Protein AF-A0A8J9S1D4-F1 (afdb_monomer)

Mean predicted aligned error: 6.88 Å

Structure (mmCIF, N/CA/C/O backbone):
data_AF-A0A8J9S1D4-F1
#
_entry.id   AF-A0A8J9S1D4-F1
#
loop_
_atom_site.group_PDB
_atom_site.id
_atom_site.type_symbol
_atom_site.label_atom_id
_atom_site.label_alt_id
_atom_site.label_comp_id
_atom_site.label_asym_id
_atom_site.label_entity_id
_atom_site.label_seq_id
_atom_site.pdbx_PDB_ins_code
_atom_site.Cartn_x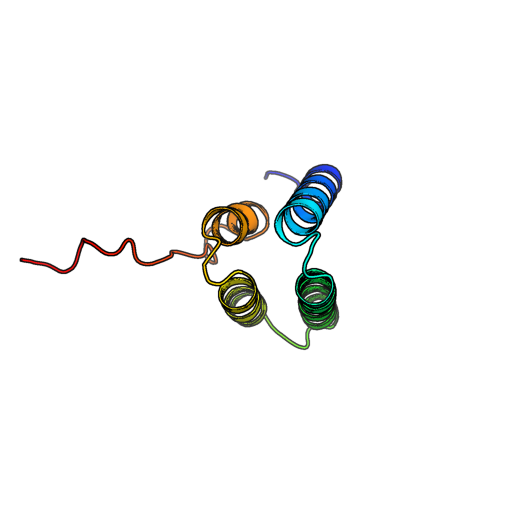
_atom_site.Cartn_y
_atom_site.Cartn_z
_atom_site.occupancy
_atom_site.B_iso_or_equiv
_atom_site.auth_seq_id
_atom_site.auth_comp_id
_atom_site.auth_asym_id
_atom_site.auth_atom_id
_atom_site.pdbx_PDB_model_num
ATOM 1 N N . MET A 1 1 ? 5.372 -3.347 18.862 1.00 45.84 1 MET A N 1
ATOM 2 C CA . MET A 1 1 ? 4.547 -2.959 17.700 1.00 45.84 1 MET A CA 1
ATOM 3 C C . MET A 1 1 ? 5.521 -2.568 16.605 1.00 45.84 1 MET A C 1
ATOM 5 O O . MET A 1 1 ? 6.338 -1.695 16.858 1.00 45.84 1 MET A O 1
ATOM 9 N N . ARG A 1 2 ? 5.566 -3.283 15.475 1.00 50.19 2 ARG A N 1
ATOM 10 C CA . ARG A 1 2 ? 6.424 -2.870 14.353 1.00 50.19 2 ARG A CA 1
ATOM 11 C C . ARG A 1 2 ? 5.825 -1.586 13.784 1.00 50.19 2 ARG A C 1
ATOM 13 O O . ARG A 1 2 ? 4.761 -1.639 13.181 1.00 50.19 2 ARG A O 1
ATOM 20 N N . GLU A 1 3 ? 6.467 -0.448 14.031 1.00 56.22 3 GLU A N 1
ATOM 21 C CA . GLU A 1 3 ? 6.209 0.762 13.254 1.00 56.22 3 GLU A CA 1
ATOM 22 C C . GLU A 1 3 ? 6.552 0.440 11.802 1.00 56.22 3 GLU A C 1
ATOM 24 O O . GLU A 1 3 ? 7.704 0.142 11.485 1.00 56.22 3 GLU A O 1
ATOM 29 N N . LEU A 1 4 ? 5.541 0.427 10.935 1.00 63.38 4 LEU A N 1
ATOM 30 C CA . LEU A 1 4 ? 5.754 0.354 9.497 1.00 63.38 4 LEU A CA 1
ATOM 31 C C . LEU A 1 4 ? 6.560 1.582 9.094 1.00 63.38 4 LEU A C 1
ATOM 33 O O . LEU A 1 4 ? 6.061 2.707 9.159 1.00 63.38 4 LEU A O 1
ATOM 37 N N . LYS A 1 5 ? 7.828 1.377 8.735 1.00 71.75 5 LYS A N 1
ATOM 38 C CA . LYS A 1 5 ? 8.692 2.478 8.334 1.00 71.75 5 LYS A CA 1
ATOM 39 C C . LYS A 1 5 ? 8.308 2.909 6.929 1.00 71.75 5 LYS A C 1
ATOM 41 O O . LYS A 1 5 ? 8.023 2.089 6.060 1.00 71.75 5 LYS A O 1
ATOM 46 N N . VAL A 1 6 ? 8.347 4.216 6.693 1.00 77.38 6 VAL A N 1
ATOM 47 C CA . VAL A 1 6 ? 8.149 4.794 5.355 1.00 77.38 6 VAL A CA 1
ATOM 48 C C . VAL A 1 6 ? 9.122 4.168 4.345 1.00 77.38 6 VAL A C 1
ATOM 50 O O . VAL A 1 6 ? 8.750 3.957 3.197 1.00 77.38 6 VAL A O 1
ATOM 53 N N . GLU A 1 7 ? 10.323 3.785 4.786 1.00 82.50 7 GLU A N 1
ATOM 54 C CA . GLU A 1 7 ? 11.289 3.012 3.996 1.00 82.50 7 GLU A CA 1
ATOM 55 C C . GLU A 1 7 ? 10.725 1.696 3.449 1.00 82.50 7 GLU A C 1
ATOM 57 O O . GLU A 1 7 ? 10.878 1.441 2.257 1.00 82.50 7 GLU A O 1
ATOM 62 N N . ASP A 1 8 ? 10.017 0.895 4.251 1.00 84.31 8 ASP A N 1
ATOM 63 C CA . ASP A 1 8 ? 9.403 -0.350 3.769 1.00 84.31 8 ASP A CA 1
ATOM 64 C C . ASP A 1 8 ? 8.344 -0.063 2.694 1.00 84.31 8 ASP A C 1
ATOM 66 O O . ASP A 1 8 ? 8.266 -0.765 1.685 1.00 84.31 8 ASP A O 1
ATOM 70 N N . ALA A 1 9 ? 7.561 1.008 2.865 1.00 84.38 9 ALA A N 1
ATOM 71 C CA . ALA A 1 9 ? 6.567 1.427 1.876 1.00 84.38 9 ALA A CA 1
ATOM 72 C C . ALA A 1 9 ? 7.215 1.871 0.556 1.00 84.38 9 ALA A C 1
ATOM 74 O O . ALA A 1 9 ? 6.727 1.520 -0.519 1.00 84.38 9 ALA A O 1
ATOM 75 N N . LEU A 1 10 ? 8.324 2.611 0.627 1.00 86.12 10 LEU A N 1
ATOM 76 C CA . LEU A 1 10 ? 9.085 3.035 -0.550 1.00 86.12 10 LEU A CA 1
ATOM 77 C C . LEU A 1 10 ? 9.701 1.837 -1.281 1.00 86.12 10 LEU A C 1
ATOM 79 O O . LEU A 1 10 ? 9.600 1.762 -2.503 1.00 86.12 10 LEU A O 1
ATOM 83 N N . LEU A 1 11 ? 10.270 0.878 -0.545 1.00 88.94 11 LEU A N 1
ATOM 84 C CA . LEU A 1 11 ? 10.810 -0.361 -1.114 1.00 88.94 11 LEU A CA 1
ATOM 85 C C . LEU A 1 11 ? 9.721 -1.192 -1.803 1.00 88.94 11 LEU A C 1
ATOM 87 O O . LEU A 1 11 ? 9.945 -1.735 -2.883 1.00 88.94 11 LEU A O 1
ATOM 91 N N . TYR A 1 12 ? 8.529 -1.272 -1.209 1.00 89.31 12 TYR A N 1
ATOM 92 C CA . TYR A 1 12 ? 7.402 -1.974 -1.820 1.00 89.31 12 TYR A CA 1
ATOM 93 C C . TYR A 1 12 ? 6.915 -1.275 -3.100 1.00 89.31 12 TYR A C 1
ATOM 95 O O . TYR A 1 12 ? 6.675 -1.935 -4.109 1.00 89.31 12 TYR A O 1
ATOM 103 N N . LEU A 1 13 ? 6.824 0.060 -3.096 1.00 89.38 13 LEU A N 1
ATOM 104 C CA . LEU A 1 13 ? 6.495 0.842 -4.295 1.00 89.38 13 LEU A CA 1
ATOM 105 C C . LEU A 1 13 ? 7.521 0.636 -5.415 1.00 89.38 13 LEU A C 1
ATOM 107 O O . LEU A 1 13 ? 7.127 0.507 -6.575 1.00 89.38 13 LEU A O 1
ATOM 111 N N . ASP A 1 14 ? 8.810 0.578 -5.076 1.00 90.56 14 ASP A N 1
ATOM 112 C CA . ASP A 1 14 ? 9.875 0.296 -6.038 1.00 90.56 14 ASP A CA 1
ATOM 113 C C . ASP A 1 14 ? 9.723 -1.103 -6.650 1.00 90.56 14 ASP A C 1
ATOM 115 O O . ASP A 1 14 ? 9.727 -1.236 -7.871 1.00 90.56 14 ASP A O 1
ATOM 119 N N . GLN A 1 15 ? 9.444 -2.131 -5.838 1.00 90.19 15 GLN A N 1
ATOM 120 C CA . GLN A 1 15 ? 9.174 -3.482 -6.348 1.00 90.19 15 GLN A CA 1
ATOM 121 C C . GLN A 1 15 ? 7.983 -3.527 -7.308 1.00 90.19 15 GLN A C 1
ATOM 123 O O . GLN A 1 15 ? 8.088 -4.130 -8.375 1.00 90.19 15 GLN A O 1
ATOM 128 N N . VAL A 1 16 ? 6.865 -2.875 -6.965 1.00 89.88 16 VAL A N 1
ATOM 129 C CA . VAL A 1 16 ? 5.694 -2.780 -7.854 1.00 89.88 16 VAL A CA 1
ATOM 130 C C . VAL A 1 16 ? 6.084 -2.081 -9.158 1.00 89.88 16 VAL A C 1
ATOM 132 O O . VAL A 1 16 ? 5.692 -2.524 -10.235 1.00 89.88 16 VAL A O 1
ATOM 135 N N . LYS A 1 17 ? 6.877 -1.010 -9.085 1.00 88.75 17 LYS A N 1
ATOM 136 C CA . LYS A 1 17 ? 7.335 -0.269 -10.263 1.00 88.75 17 LYS A CA 1
ATOM 137 C C . LYS A 1 17 ? 8.280 -1.089 -11.144 1.00 88.75 17 LYS A C 1
ATOM 139 O O . LYS A 1 17 ? 8.202 -0.954 -12.359 1.00 88.75 17 LYS A O 1
ATOM 144 N N . VAL A 1 18 ? 9.154 -1.911 -10.567 1.00 91.19 18 VAL A N 1
ATOM 145 C CA . VAL A 1 18 ? 10.060 -2.794 -11.317 1.00 91.19 18 VAL A CA 1
ATOM 146 C C . VAL A 1 18 ? 9.280 -3.936 -11.973 1.00 91.19 18 VAL A C 1
ATOM 148 O O . VAL A 1 18 ? 9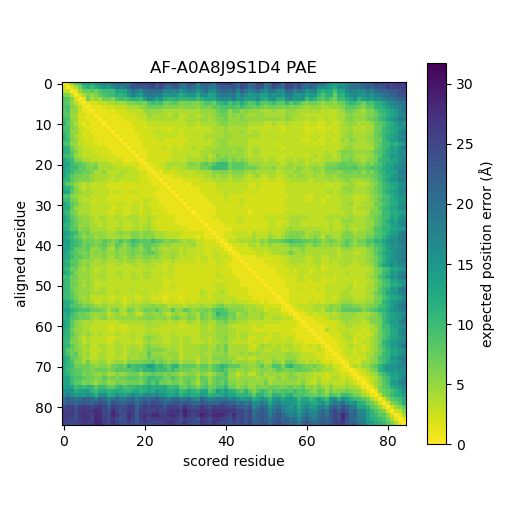.411 -4.135 -13.178 1.00 91.19 18 VAL A O 1
ATOM 151 N N . GLU A 1 19 ? 8.416 -4.629 -11.223 1.00 89.56 19 GLU A N 1
ATOM 152 C CA . GLU A 1 19 ? 7.587 -5.735 -11.741 1.00 89.56 19 GLU A CA 1
ATOM 153 C C . GLU A 1 19 ? 6.605 -5.278 -12.823 1.00 89.56 19 GLU A C 1
ATOM 155 O O . GLU A 1 19 ? 6.412 -5.949 -13.835 1.00 89.56 19 GLU A O 1
ATOM 160 N N . PHE A 1 20 ? 5.990 -4.111 -12.632 1.00 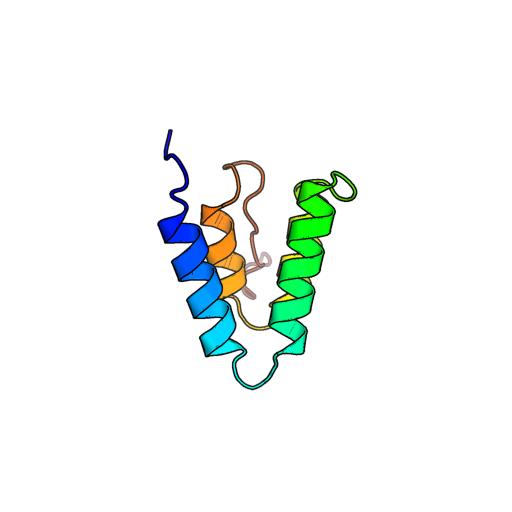88.56 20 PHE A N 1
ATOM 161 C CA . PHE A 1 20 ? 5.049 -3.523 -13.580 1.00 88.56 20 PHE A CA 1
ATOM 162 C C . PHE A 1 20 ? 5.666 -2.361 -14.365 1.00 88.56 20 PHE A C 1
ATOM 164 O O . PHE A 1 20 ? 4.943 -1.461 -14.790 1.00 88.56 20 PHE A O 1
ATOM 171 N N . GLY A 1 21 ? 6.983 -2.375 -14.597 1.00 87.00 21 GLY A N 1
ATOM 172 C CA . GLY A 1 21 ? 7.675 -1.307 -15.334 1.00 87.00 21 GLY A CA 1
ATOM 173 C C . GLY A 1 21 ? 7.147 -1.119 -16.758 1.00 87.00 21 GLY A C 1
ATOM 174 O O . GLY A 1 21 ? 7.069 0.001 -17.255 1.00 87.00 21 GLY A O 1
ATOM 175 N N . ASP A 1 22 ? 6.690 -2.210 -17.371 1.00 91.31 22 ASP A N 1
ATOM 176 C CA . ASP A 1 22 ? 6.032 -2.232 -18.682 1.00 91.31 22 ASP A CA 1
ATOM 177 C C . ASP A 1 22 ? 4.555 -1.776 -18.622 1.00 91.31 22 ASP A C 1
ATOM 179 O O . ASP A 1 22 ? 3.928 -1.448 -19.627 1.00 91.31 22 ASP A O 1
ATOM 183 N N . ARG A 1 23 ? 3.972 -1.724 -17.416 1.00 88.88 23 ARG A N 1
ATOM 184 C CA . ARG A 1 23 ? 2.544 -1.488 -17.163 1.00 88.88 23 ARG A CA 1
ATOM 185 C C . ARG A 1 23 ? 2.322 -0.335 -16.175 1.00 88.88 23 ARG A C 1
ATOM 187 O O . ARG A 1 23 ? 1.844 -0.551 -15.058 1.00 88.88 23 ARG A O 1
ATOM 194 N N . PRO A 1 24 ? 2.555 0.922 -16.595 1.00 88.38 24 PRO A N 1
ATOM 195 C CA . PRO A 1 24 ? 2.400 2.095 -15.727 1.00 88.38 24 PRO A CA 1
ATOM 196 C C . PRO A 1 24 ? 0.961 2.318 -15.227 1.00 88.38 24 PRO A C 1
ATOM 198 O O . PRO A 1 24 ? 0.755 3.016 -14.231 1.00 88.38 24 PRO A O 1
ATOM 201 N N . HIS A 1 25 ? -0.035 1.721 -15.891 1.00 91.31 25 HIS A N 1
ATOM 202 C CA . HIS A 1 25 ? -1.433 1.741 -15.457 1.00 91.31 25 HIS A CA 1
ATOM 203 C C . HIS A 1 25 ? -1.637 0.994 -14.132 1.00 91.31 25 HIS A C 1
ATOM 205 O O . HIS A 1 25 ? -2.369 1.487 -13.282 1.00 91.31 25 HIS A O 1
ATOM 211 N N . ILE A 1 26 ? -0.934 -0.125 -13.908 1.00 90.75 26 ILE A N 1
ATOM 212 C CA . ILE A 1 26 ? -1.023 -0.890 -12.656 1.00 90.75 26 ILE A CA 1
ATOM 213 C C . ILE A 1 26 ? -0.515 -0.050 -11.485 1.00 90.75 26 ILE A C 1
ATOM 215 O O . ILE A 1 26 ? -1.165 0.045 -10.448 1.00 90.75 26 ILE A O 1
ATOM 219 N N . TYR A 1 27 ? 0.627 0.616 -11.665 1.00 90.81 27 TYR A N 1
ATOM 220 C CA . TYR A 1 27 ? 1.182 1.499 -10.641 1.00 90.81 27 TYR A CA 1
ATOM 221 C C . TYR A 1 27 ? 0.249 2.682 -10.329 1.00 90.81 27 TYR A C 1
ATOM 223 O O . TYR A 1 27 ? 0.033 3.005 -9.161 1.00 90.81 27 TYR A O 1
ATOM 231 N N . ASN A 1 28 ? -0.346 3.307 -11.353 1.00 92.19 28 ASN A N 1
ATOM 232 C CA . ASN A 1 28 ? -1.326 4.382 -11.152 1.00 92.19 28 ASN A CA 1
ATOM 233 C C . ASN A 1 28 ? -2.568 3.896 -10.399 1.00 92.19 28 ASN A C 1
ATOM 235 O O . ASN A 1 28 ? -3.008 4.564 -9.467 1.00 92.19 28 ASN A O 1
ATOM 239 N N . GLU A 1 29 ? -3.102 2.731 -10.756 1.00 92.94 29 GLU A N 1
ATOM 240 C CA . GLU A 1 29 ? -4.276 2.175 -10.086 1.00 92.94 29 GLU A CA 1
ATOM 241 C C . GLU A 1 29 ? -3.975 1.801 -8.628 1.00 92.94 29 GLU A C 1
ATOM 243 O O . GLU A 1 29 ? -4.792 2.052 -7.744 1.00 92.94 29 GLU A O 1
ATOM 248 N N . PHE A 1 30 ? -2.767 1.308 -8.328 1.00 92.06 30 PHE A N 1
ATOM 249 C CA . PHE A 1 30 ? -2.338 1.080 -6.945 1.00 92.06 30 PHE A CA 1
ATOM 250 C C . PHE A 1 30 ? -2.345 2.377 -6.121 1.00 92.06 30 PHE A C 1
ATOM 252 O O . PHE A 1 30 ? -2.833 2.397 -4.987 1.00 92.06 30 PHE A O 1
ATOM 259 N N . LEU A 1 31 ? -1.838 3.475 -6.694 1.00 91.81 31 LEU A N 1
ATOM 260 C CA . LEU A 1 31 ? -1.866 4.788 -6.047 1.00 91.81 31 LEU A CA 1
ATOM 261 C C . LEU A 1 31 ? -3.296 5.304 -5.848 1.00 91.81 31 LEU A C 1
ATOM 263 O O . LEU A 1 31 ? -3.588 5.874 -4.794 1.00 91.81 31 LEU A O 1
ATOM 267 N N . ASP A 1 32 ? -4.182 5.092 -6.821 1.00 93.56 32 ASP A N 1
ATOM 268 C CA . ASP A 1 32 ? -5.591 5.470 -6.710 1.00 93.56 32 ASP A CA 1
ATOM 269 C C . ASP A 1 32 ? -6.295 4.707 -5.579 1.00 93.56 32 ASP A C 1
ATOM 271 O O . ASP A 1 32 ? -6.945 5.311 -4.722 1.00 93.56 32 ASP A O 1
ATOM 275 N N . ILE A 1 33 ? -6.064 3.396 -5.484 1.00 92.56 33 ILE A N 1
ATOM 276 C CA . ILE A 1 33 ? -6.577 2.550 -4.400 1.00 92.56 33 ILE A CA 1
ATOM 277 C C . ILE A 1 33 ? -6.083 3.054 -3.035 1.00 92.56 33 ILE A C 1
ATOM 279 O O . ILE A 1 33 ? -6.882 3.224 -2.110 1.00 92.56 33 ILE A O 1
ATOM 283 N N . MET A 1 34 ? -4.786 3.360 -2.907 1.00 89.06 34 MET A N 1
ATOM 284 C CA . MET A 1 34 ? -4.207 3.921 -1.678 1.00 89.06 34 MET A CA 1
ATOM 285 C C . MET A 1 34 ? -4.812 5.285 -1.320 1.00 89.06 34 MET A C 1
ATOM 287 O O . MET A 1 34 ? -5.049 5.575 -0.145 1.00 89.06 34 MET A O 1
ATOM 291 N N . LYS A 1 35 ? -5.096 6.129 -2.315 1.00 91.19 35 LYS A N 1
ATOM 292 C CA . LYS A 1 35 ? -5.732 7.438 -2.115 1.00 91.19 35 LYS A CA 1
ATOM 293 C C . LYS A 1 35 ? -7.188 7.292 -1.676 1.00 91.19 35 LYS A C 1
ATOM 295 O O . LYS A 1 35 ? -7.630 7.987 -0.760 1.00 91.19 35 LYS A O 1
ATOM 300 N N . THR A 1 36 ? -7.915 6.363 -2.281 1.00 92.94 36 THR A N 1
ATOM 301 C CA . THR A 1 36 ? -9.298 6.021 -1.932 1.00 92.94 36 THR A CA 1
ATOM 302 C C . THR A 1 36 ? -9.378 5.484 -0.497 1.00 92.94 36 THR A C 1
ATOM 304 O O . THR A 1 36 ? -10.234 5.908 0.277 1.00 92.94 36 THR A O 1
ATOM 307 N N . PHE A 1 37 ? -8.411 4.662 -0.076 1.00 89.38 37 PHE A N 1
ATOM 308 C CA . PHE A 1 37 ? -8.280 4.229 1.321 1.00 89.38 37 PHE A CA 1
ATOM 309 C C . PHE A 1 37 ? -7.952 5.398 2.266 1.00 89.38 37 PHE A C 1
ATOM 311 O O . PHE A 1 37 ? -8.592 5.573 3.301 1.00 89.38 37 PHE A O 1
ATOM 318 N N . LYS A 1 38 ? -7.010 6.271 1.887 1.00 84.94 38 LYS A N 1
ATOM 319 C CA . LYS A 1 38 ? -6.608 7.440 2.692 1.00 84.94 38 LYS A CA 1
ATOM 320 C C . LYS A 1 38 ? -7.721 8.481 2.851 1.00 84.94 38 LYS A C 1
ATOM 322 O O . LYS A 1 38 ? -7.763 9.183 3.857 1.00 84.94 38 LYS A O 1
ATOM 327 N N . THR A 1 39 ? -8.621 8.568 1.875 1.00 93.31 39 THR A N 1
ATOM 328 C CA . THR A 1 39 ? -9.834 9.401 1.928 1.00 93.31 39 THR A CA 1
ATOM 329 C C . THR A 1 39 ? -11.000 8.723 2.655 1.00 93.31 39 THR A C 1
ATOM 331 O O . THR A 1 39 ? -12.077 9.306 2.706 1.00 93.31 39 THR A O 1
ATOM 334 N N . GLN A 1 40 ? -10.793 7.530 3.232 1.00 88.19 40 GLN A N 1
ATOM 335 C CA . GLN A 1 40 ? -11.823 6.716 3.897 1.00 88.19 40 GLN A CA 1
ATOM 336 C C . GLN A 1 40 ? -13.018 6.375 2.989 1.00 88.19 40 GLN A C 1
ATOM 338 O O . GLN A 1 40 ? -14.113 6.104 3.466 1.00 88.19 40 GLN A O 1
ATOM 343 N N . GLN A 1 41 ? -12.819 6.369 1.667 1.00 92.19 41 GLN A N 1
ATOM 344 C CA . GLN A 1 41 ? -13.844 5.927 0.717 1.00 92.19 41 GLN A CA 1
ATOM 345 C C . GLN A 1 41 ? -13.949 4.398 0.646 1.00 92.19 41 GLN A C 1
ATOM 347 O O . GLN A 1 41 ? -14.993 3.868 0.272 1.00 92.19 41 GLN A O 1
ATOM 352 N N . ILE A 1 42 ? -12.866 3.691 0.980 1.00 90.81 42 ILE A N 1
ATOM 353 C CA . ILE A 1 42 ? -12.845 2.235 1.145 1.00 90.81 42 ILE A CA 1
ATOM 354 C C . ILE A 1 42 ? -12.183 1.876 2.473 1.00 90.81 42 ILE A C 1
ATOM 356 O O . ILE A 1 42 ? -11.183 2.482 2.854 1.00 90.81 42 ILE A O 1
ATOM 360 N N . ASP A 1 43 ? -12.711 0.854 3.139 1.00 90.94 43 ASP A N 1
ATOM 361 C CA . ASP A 1 43 ? -12.121 0.280 4.347 1.00 90.94 43 ASP A CA 1
ATOM 362 C C . ASP A 1 43 ? -10.968 -0.688 4.034 1.00 90.94 43 ASP A C 1
ATOM 364 O O . ASP A 1 43 ? -10.723 -1.064 2.882 1.00 90.94 43 ASP A O 1
ATOM 368 N N . THR A 1 44 ? -10.303 -1.170 5.086 1.00 87.50 44 THR A N 1
ATOM 369 C CA . THR A 1 44 ? -9.263 -2.211 5.037 1.00 87.50 44 THR A CA 1
ATOM 370 C C . THR A 1 44 ? -9.639 -3.425 4.160 1.00 87.50 44 THR A C 1
ATOM 372 O O . THR A 1 44 ? -8.860 -3.780 3.275 1.00 87.50 44 THR A O 1
ATOM 375 N N . PRO A 1 45 ? -10.826 -4.056 4.287 1.00 88.81 45 PRO A N 1
ATOM 376 C CA . PRO A 1 45 ? -11.221 -5.143 3.382 1.00 88.81 45 PRO A CA 1
ATOM 377 C C . PRO A 1 45 ? -11.409 -4.689 1.923 1.00 88.81 45 PRO A C 1
ATOM 379 O O . PRO A 1 45 ? -11.172 -5.465 0.995 1.00 88.81 45 PRO A O 1
ATOM 382 N N . GLY A 1 46 ? -11.807 -3.434 1.695 1.00 91.06 46 GLY A N 1
ATOM 383 C CA . GLY A 1 46 ? -11.981 -2.866 0.359 1.00 91.06 46 GLY A CA 1
ATOM 384 C C . GLY A 1 46 ? -10.651 -2.658 -0.363 1.00 91.06 46 GLY A C 1
ATOM 385 O O . GLY A 1 46 ? -10.510 -3.070 -1.519 1.00 91.06 46 GLY A O 1
ATOM 386 N N . VAL A 1 47 ? -9.658 -2.086 0.329 1.00 91.62 47 VAL A N 1
ATOM 387 C CA . VAL A 1 47 ? -8.300 -1.910 -0.216 1.00 91.62 47 VAL A CA 1
ATOM 388 C C . VAL A 1 47 ? -7.656 -3.267 -0.513 1.00 91.62 47 VAL A C 1
ATOM 390 O O . VAL A 1 47 ? -7.093 -3.444 -1.590 1.00 91.62 47 VAL A O 1
ATOM 393 N N . ILE A 1 48 ? -7.844 -4.262 0.360 1.00 89.12 48 ILE A N 1
ATOM 394 C CA . ILE A 1 48 ? -7.354 -5.635 0.163 1.00 89.12 48 ILE A CA 1
ATOM 395 C C . ILE A 1 48 ? -7.897 -6.252 -1.122 1.00 89.12 48 ILE A C 1
ATOM 397 O O . ILE A 1 48 ? -7.117 -6.734 -1.944 1.00 89.12 48 ILE A O 1
ATOM 401 N N . ARG A 1 49 ? -9.221 -6.222 -1.323 1.00 89.56 49 ARG A N 1
ATOM 402 C CA . ARG A 1 49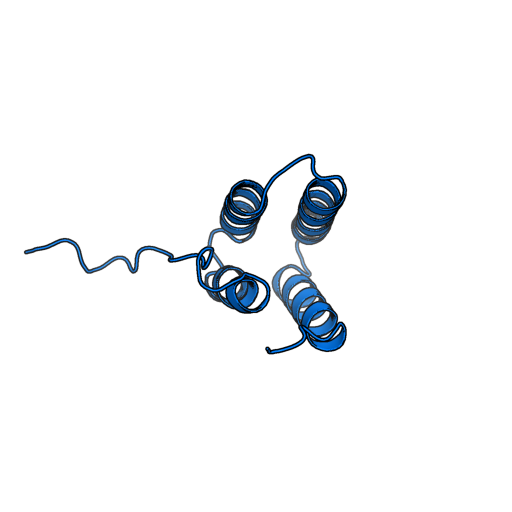 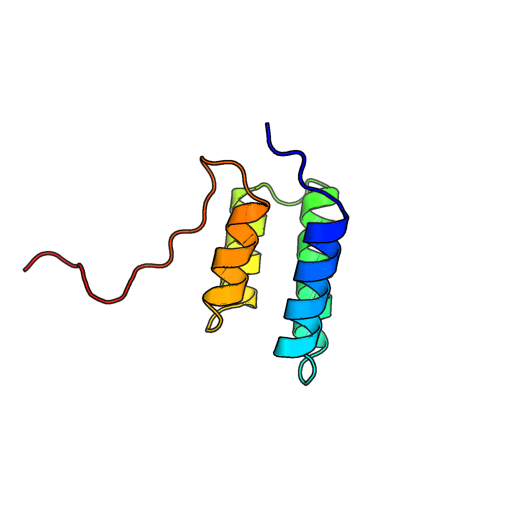? -9.843 -6.794 -2.528 1.00 89.56 49 ARG A CA 1
ATOM 403 C C . ARG A 1 49 ? -9.294 -6.145 -3.792 1.00 89.56 49 ARG A C 1
ATOM 405 O O . ARG A 1 49 ? -8.959 -6.844 -4.741 1.00 89.56 49 ARG A O 1
ATOM 412 N N . ARG A 1 50 ? -9.177 -4.816 -3.791 1.00 92.44 50 ARG A N 1
ATOM 413 C CA . ARG A 1 50 ? -8.679 -4.049 -4.938 1.00 92.44 50 ARG A CA 1
ATOM 414 C C . ARG A 1 50 ? -7.214 -4.357 -5.240 1.00 92.44 50 ARG A C 1
ATOM 416 O O . ARG A 1 50 ? -6.897 -4.632 -6.390 1.00 92.44 50 ARG A O 1
ATOM 423 N N . VAL A 1 51 ? -6.352 -4.378 -4.224 1.00 90.56 51 VAL A N 1
ATOM 424 C CA . VAL A 1 51 ? -4.927 -4.724 -4.360 1.00 90.56 51 VAL A CA 1
ATOM 425 C C . VAL A 1 51 ? -4.747 -6.173 -4.822 1.00 90.56 51 VAL A C 1
ATOM 427 O O . VAL A 1 51 ? -3.927 -6.442 -5.696 1.00 90.56 51 VAL A O 1
ATOM 430 N N . SER A 1 52 ? -5.543 -7.100 -4.284 1.00 88.19 52 SER A N 1
ATOM 431 C CA . SER A 1 52 ? -5.527 -8.512 -4.678 1.00 88.19 52 SER A CA 1
ATOM 432 C C . SER A 1 52 ? -5.899 -8.703 -6.152 1.00 88.19 52 SER A C 1
ATOM 434 O O . SER A 1 52 ? -5.210 -9.435 -6.858 1.00 88.19 52 SER A O 1
ATOM 436 N N . THR A 1 53 ? -6.932 -8.005 -6.637 1.00 90.19 53 THR A N 1
ATOM 437 C CA . THR A 1 53 ? -7.313 -8.021 -8.059 1.00 90.19 53 THR A CA 1
ATOM 438 C C . THR A 1 53 ? -6.285 -7.309 -8.9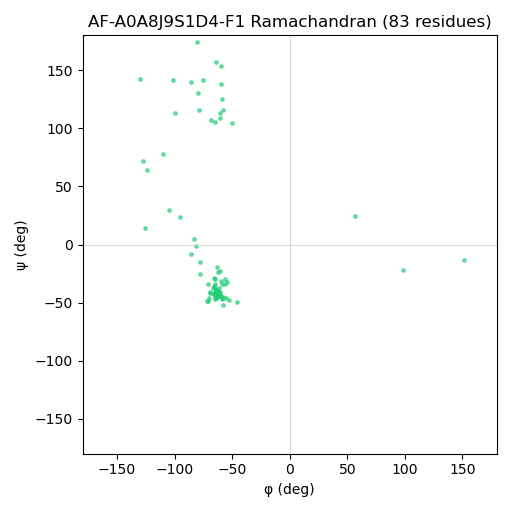37 1.00 90.19 53 THR A C 1
ATOM 440 O O . THR A 1 53 ? -5.956 -7.798 -10.013 1.00 90.19 53 THR A O 1
ATOM 443 N N . LEU A 1 54 ? -5.744 -6.177 -8.487 1.00 91.06 54 LEU A N 1
ATOM 444 C CA . LEU A 1 54 ? -4.769 -5.407 -9.256 1.00 91.06 54 LEU A CA 1
ATOM 445 C C . LEU A 1 54 ? -3.472 -6.193 -9.489 1.00 91.06 54 LEU A C 1
ATOM 447 O O . LEU A 1 54 ? -2.920 -6.196 -10.587 1.00 91.06 54 LEU A O 1
ATOM 451 N N . PHE A 1 55 ? -3.004 -6.887 -8.455 1.00 89.62 55 PHE A N 1
ATOM 452 C CA . PHE A 1 55 ? -1.833 -7.756 -8.514 1.00 89.62 55 PHE A CA 1
ATOM 453 C C . PHE A 1 55 ? -2.214 -9.220 -8.757 1.00 89.62 55 PHE A C 1
ATOM 455 O O . PHE A 1 55 ? -1.447 -10.128 -8.420 1.00 89.62 55 PHE A O 1
ATOM 462 N N . GLN A 1 56 ? -3.384 -9.474 -9.349 1.00 83.62 56 GLN A N 1
ATOM 463 C CA . GLN A 1 56 ? -3.810 -10.821 -9.703 1.00 83.62 56 GLN A CA 1
ATOM 464 C C . GLN A 1 56 ? -2.779 -11.451 -10.653 1.00 83.62 56 GLN A C 1
ATOM 466 O O . GLN A 1 56 ? -2.419 -10.882 -11.680 1.00 83.62 56 GLN A O 1
ATOM 471 N N . GLY A 1 57 ? -2.275 -12.629 -10.279 1.00 80.69 57 GLY A N 1
ATOM 472 C CA . GLY A 1 57 ? -1.161 -13.302 -10.958 1.00 80.69 57 GLY A CA 1
ATOM 473 C C . GLY A 1 57 ? 0.203 -13.092 -10.288 1.00 80.69 57 GLY A C 1
ATOM 474 O O . GLY A 1 57 ? 1.059 -13.963 -10.400 1.00 80.69 57 GLY A O 1
ATOM 475 N N . ASN A 1 58 ? 0.377 -12.032 -9.491 1.00 84.44 58 ASN A N 1
ATOM 476 C CA . ASN A 1 58 ? 1.612 -11.729 -8.762 1.00 84.44 58 ASN A CA 1
ATOM 477 C C . ASN A 1 58 ? 1.445 -11.911 -7.250 1.00 84.44 58 ASN A C 1
ATOM 479 O O . ASN A 1 58 ? 1.363 -10.961 -6.467 1.00 84.44 58 ASN A O 1
ATOM 483 N N . ARG A 1 59 ? 1.472 -13.181 -6.824 1.00 84.50 59 ARG A N 1
ATOM 484 C CA . ARG A 1 59 ? 1.3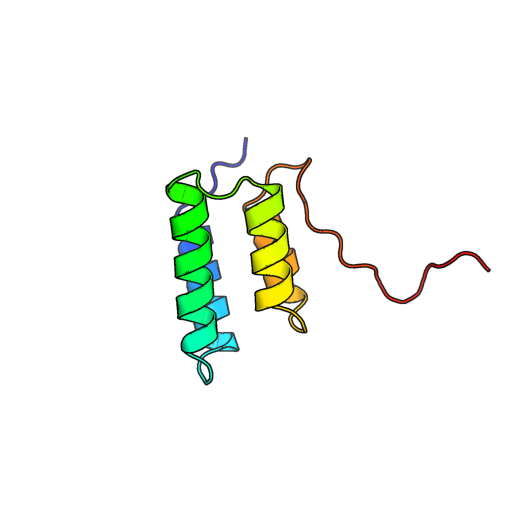23 -13.579 -5.412 1.00 84.50 59 ARG A CA 1
ATOM 485 C C . ARG A 1 59 ? 2.347 -12.915 -4.491 1.00 84.50 59 ARG A C 1
ATOM 487 O O . ARG A 1 59 ? 2.013 -12.598 -3.358 1.00 84.50 59 ARG A O 1
ATOM 494 N N . ARG A 1 60 ? 3.576 -12.674 -4.968 1.00 87.00 60 ARG A N 1
ATOM 495 C CA . ARG A 1 60 ? 4.637 -12.041 -4.16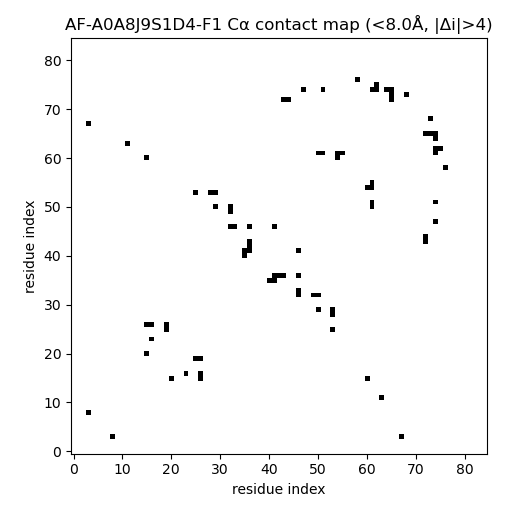3 1.00 87.00 60 ARG A CA 1
ATOM 496 C C . ARG A 1 60 ? 4.259 -10.633 -3.714 1.00 87.00 60 ARG A C 1
ATOM 498 O O . ARG A 1 60 ? 4.474 -10.308 -2.553 1.00 87.00 60 ARG A O 1
ATOM 505 N N . LEU A 1 61 ? 3.672 -9.833 -4.603 1.00 88.69 61 LEU A N 1
ATOM 506 C CA . LEU A 1 61 ? 3.254 -8.470 -4.277 1.00 88.69 61 LEU A CA 1
ATOM 507 C C . LEU A 1 61 ? 2.027 -8.496 -3.364 1.00 88.69 61 LEU A C 1
ATOM 509 O O . LEU A 1 61 ? 2.067 -7.919 -2.283 1.00 88.69 61 LEU A O 1
ATOM 513 N N . VAL A 1 62 ? 0.998 -9.282 -3.704 1.00 88.88 62 VAL A N 1
ATOM 514 C CA . VAL A 1 62 ? -0.193 -9.450 -2.845 1.00 88.88 62 VAL A CA 1
ATOM 515 C C . VAL A 1 62 ? 0.186 -9.857 -1.415 1.00 88.88 62 VAL A C 1
ATOM 517 O O . VAL A 1 62 ? -0.274 -9.241 -0.459 1.00 88.88 62 VAL A O 1
ATOM 520 N N . LEU A 1 63 ? 1.060 -10.856 -1.256 1.00 86.75 63 LEU A N 1
ATOM 521 C CA . LEU A 1 63 ? 1.526 -11.306 0.058 1.00 86.75 63 LEU A CA 1
ATOM 522 C C . LEU A 1 63 ? 2.462 -10.292 0.723 1.00 86.75 63 LEU A C 1
ATOM 524 O O . LEU A 1 63 ? 2.423 -10.144 1.940 1.00 86.75 63 LEU A O 1
ATOM 528 N N . GLY A 1 64 ? 3.280 -9.570 -0.046 1.00 86.00 64 GLY A N 1
ATOM 529 C CA . GLY A 1 64 ? 4.107 -8.477 0.469 1.00 86.00 64 GLY A CA 1
ATOM 530 C C . GLY A 1 64 ? 3.262 -7.379 1.118 1.00 86.00 64 GLY A C 1
ATOM 531 O O . GLY A 1 64 ? 3.651 -6.839 2.158 1.00 86.00 64 GLY A O 1
ATOM 532 N N . PHE A 1 65 ? 2.058 -7.143 0.586 1.00 88.06 65 PHE A N 1
ATOM 533 C CA . PHE A 1 65 ? 1.095 -6.203 1.152 1.00 88.06 65 PHE A CA 1
ATOM 534 C C . PHE A 1 65 ? 0.621 -6.591 2.567 1.00 88.06 65 PHE A C 1
ATOM 536 O O . PHE A 1 65 ? 0.293 -5.708 3.356 1.00 88.06 65 PHE A O 1
ATOM 543 N N . ASN A 1 66 ? 0.694 -7.874 2.957 1.00 85.81 66 ASN A N 1
ATOM 544 C CA . ASN A 1 66 ? 0.382 -8.328 4.324 1.00 85.81 66 ASN A CA 1
ATOM 545 C C . ASN A 1 66 ? 1.279 -7.707 5.392 1.00 85.81 66 ASN A C 1
ATOM 547 O O . ASN A 1 66 ? 0.883 -7.646 6.552 1.00 85.81 66 ASN A O 1
ATOM 551 N N . THR A 1 67 ? 2.471 -7.241 5.017 1.00 83.31 67 THR A N 1
ATOM 552 C CA . THR A 1 67 ? 3.361 -6.522 5.936 1.00 83.31 67 THR A CA 1
ATOM 553 C C . THR A 1 67 ? 2.736 -5.201 6.375 1.00 83.31 67 THR A C 1
ATOM 555 O O . THR A 1 67 ? 2.898 -4.808 7.525 1.00 83.31 67 THR A O 1
ATOM 558 N N . PHE A 1 68 ? 1.976 -4.550 5.489 1.00 81.88 68 PHE A N 1
ATOM 559 C CA . PHE A 1 68 ? 1.306 -3.273 5.744 1.00 81.88 68 PHE A CA 1
ATOM 560 C C . PHE A 1 68 ? -0.062 -3.427 6.412 1.00 81.88 68 PHE A C 1
ATOM 562 O O . PHE A 1 68 ? -0.664 -2.431 6.812 1.00 81.88 68 PHE A O 1
ATOM 569 N N . LEU A 1 69 ? -0.560 -4.659 6.531 1.00 83.56 69 LEU A N 1
ATOM 570 C CA . LEU A 1 69 ? -1.869 -4.954 7.092 1.00 83.56 69 LEU A CA 1
ATOM 571 C C . LEU A 1 69 ? -1.745 -5.455 8.538 1.00 83.56 69 LEU A C 1
ATOM 573 O O . LEU A 1 69 ? -0.838 -6.225 8.861 1.00 83.56 69 LEU A O 1
ATOM 577 N N . PRO A 1 70 ? -2.670 -5.058 9.428 1.00 80.62 70 PRO A N 1
ATOM 578 C CA . PRO A 1 70 ? -2.751 -5.638 10.761 1.00 80.62 70 PRO A CA 1
ATOM 579 C C . PRO A 1 70 ? -3.101 -7.131 10.697 1.00 80.62 70 PRO A C 1
ATOM 581 O O . PRO A 1 70 ? -3.705 -7.611 9.739 1.00 80.62 70 PRO A O 1
ATOM 584 N N . GLU A 1 71 ? -2.747 -7.870 11.750 1.00 75.38 71 GLU A N 1
ATOM 585 C CA . GLU A 1 71 ? -2.786 -9.338 11.768 1.00 75.38 71 GLU A CA 1
ATOM 586 C C . GLU A 1 71 ? -4.152 -9.960 11.434 1.00 75.38 71 GLU A C 1
ATOM 588 O O . GLU A 1 71 ? -4.188 -11.030 10.838 1.00 75.38 71 GLU A O 1
ATOM 593 N N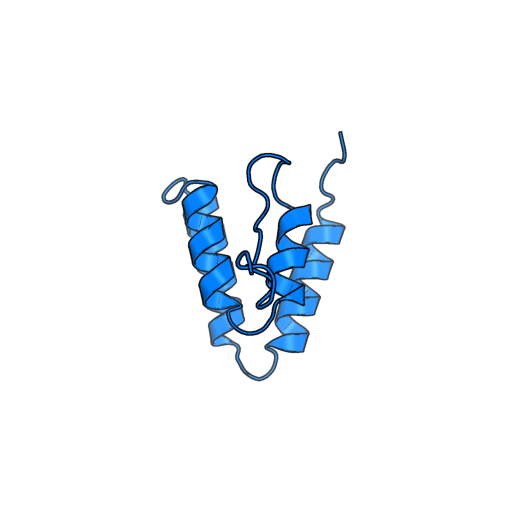 . GLY A 1 72 ? -5.256 -9.270 11.735 1.00 81.25 72 GLY A N 1
ATOM 594 C CA . GLY A 1 72 ? -6.619 -9.726 11.428 1.00 81.25 72 GLY A CA 1
ATOM 595 C C . GLY A 1 72 ? -7.101 -9.469 9.995 1.00 81.25 72 GLY A C 1
ATOM 596 O O . GLY A 1 72 ? -8.230 -9.818 9.675 1.00 81.25 72 GLY A O 1
ATOM 597 N N . TYR A 1 73 ? -6.285 -8.838 9.148 1.00 84.56 73 TYR A N 1
ATOM 598 C CA . TYR A 1 73 ? -6.657 -8.446 7.784 1.00 84.56 73 TYR A CA 1
ATOM 599 C C . TYR A 1 73 ? -5.687 -8.982 6.729 1.00 84.56 73 TYR A C 1
ATOM 601 O O . TYR A 1 73 ? -5.686 -8.518 5.594 1.00 84.56 73 TYR A O 1
ATOM 609 N N . LYS A 1 74 ? -4.832 -9.940 7.090 1.00 84.12 74 LYS A N 1
ATOM 610 C CA . LYS A 1 74 ? -3.894 -10.546 6.145 1.00 84.12 74 LYS A CA 1
ATOM 611 C C . LYS A 1 74 ? -4.651 -11.208 4.990 1.00 84.12 74 LYS A C 1
ATOM 613 O O . LYS A 1 74 ? -5.667 -11.866 5.177 1.00 84.12 74 LYS A O 1
ATOM 618 N N . ILE A 1 75 ? -4.126 -11.024 3.789 1.00 83.19 75 ILE A N 1
ATOM 619 C CA . ILE A 1 75 ? -4.592 -11.641 2.556 1.00 83.19 75 ILE A CA 1
ATOM 620 C C . ILE A 1 75 ? -4.057 -13.071 2.509 1.00 83.19 75 ILE A C 1
ATOM 622 O O . ILE A 1 75 ? -2.844 -13.280 2.410 1.00 83.19 75 ILE A O 1
ATOM 626 N N . GLU A 1 76 ? -4.963 -14.044 2.539 1.00 76.44 76 GLU A N 1
ATOM 627 C CA . GLU A 1 76 ? -4.678 -15.446 2.239 1.00 76.44 76 GLU A CA 1
ATOM 628 C C . GLU A 1 76 ? -5.124 -15.738 0.805 1.00 76.44 76 GLU A C 1
ATOM 630 O O . GLU A 1 76 ? -6.305 -15.664 0.466 1.00 76.44 76 GLU A O 1
ATOM 635 N N . LEU A 1 77 ? -4.162 -16.022 -0.072 1.00 68.25 77 LEU A N 1
ATOM 636 C CA . LEU A 1 77 ? -4.460 -16.584 -1.385 1.00 68.25 77 LEU A CA 1
ATOM 637 C C . LEU A 1 77 ? -4.712 -18.081 -1.188 1.00 68.25 77 LEU A C 1
ATOM 639 O O . LEU A 1 77 ? -3.862 -18.723 -0.564 1.00 68.25 77 LEU A O 1
ATOM 643 N N . PRO A 1 78 ? -5.811 -18.654 -1.714 1.00 61.84 78 PRO A N 1
ATOM 644 C CA . PRO A 1 78 ? -5.979 -20.097 -1.698 1.00 61.84 78 PRO A CA 1
ATOM 645 C C . PRO A 1 78 ? -4.786 -20.699 -2.441 1.00 61.84 78 PRO A C 1
ATOM 647 O O . PRO A 1 78 ? -4.550 -20.420 -3.618 1.00 61.84 78 PRO A O 1
ATOM 650 N N . LEU A 1 79 ? -3.974 -21.457 -1.709 1.00 57.16 79 LEU A N 1
ATOM 651 C CA . LEU A 1 79 ? -2.990 -22.345 -2.297 1.00 57.16 79 LEU A CA 1
ATOM 652 C C . LEU A 1 79 ? -3.824 -23.379 -3.043 1.00 57.16 79 LEU A C 1
ATOM 654 O O . LEU A 1 79 ? -4.499 -24.182 -2.405 1.00 57.16 79 LEU A O 1
ATOM 658 N N . ASP A 1 80 ? -3.874 -23.303 -4.371 1.00 59.62 80 ASP A N 1
ATOM 659 C CA . ASP A 1 80 ? -4.475 -24.357 -5.182 1.00 59.62 80 ASP A CA 1
ATOM 660 C C . ASP A 1 80 ? -3.865 -25.695 -4.726 1.00 59.62 80 ASP A C 1
ATOM 662 O O . ASP A 1 80 ? -2.685 -25.945 -4.979 1.00 59.62 80 ASP A O 1
ATOM 666 N N . GLY A 1 81 ? -4.617 -26.508 -3.974 1.00 57.84 81 GLY A N 1
ATOM 667 C CA . GLY A 1 81 ? -4.124 -27.804 -3.508 1.00 57.84 81 GLY A CA 1
ATOM 668 C C . GLY A 1 81 ? -4.662 -28.388 -2.200 1.00 57.84 81 GLY A C 1
ATOM 669 O O . GLY A 1 81 ? -4.441 -29.575 -2.011 1.00 57.84 81 GLY A O 1
ATOM 670 N N . ASP A 1 82 ? -5.369 -27.657 -1.331 1.00 52.62 82 ASP A N 1
ATOM 671 C CA . ASP A 1 82 ? -5.956 -28.259 -0.111 1.00 52.62 82 ASP A CA 1
ATOM 672 C C . ASP A 1 82 ? -7.472 -28.019 -0.050 1.00 52.62 82 ASP A C 1
ATOM 674 O O . ASP A 1 82 ? -8.008 -27.276 0.768 1.00 52.62 82 ASP A O 1
ATOM 678 N N . GLY A 1 83 ? -8.172 -28.606 -1.021 1.00 50.59 83 GLY A N 1
ATOM 679 C CA . GLY A 1 83 ? -9.544 -29.054 -0.800 1.00 50.59 83 GLY A CA 1
ATOM 680 C C . GLY A 1 83 ? -9.478 -30.465 -0.203 1.00 50.59 83 GLY A C 1
ATOM 681 O O . GLY A 1 83 ? -8.614 -31.231 -0.634 1.00 50.59 83 GLY A O 1
ATOM 682 N N . PRO A 1 84 ? -10.326 -30.814 0.783 1.00 58.91 84 PRO A N 1
ATOM 683 C CA . PRO A 1 84 ? -10.274 -32.122 1.436 1.00 58.91 84 PRO A CA 1
ATOM 684 C C . PRO A 1 84 ? -10.489 -33.273 0.426 1.00 58.91 84 PRO A C 1
ATOM 686 O O . PRO A 1 84 ? -11.109 -33.038 -0.615 1.00 58.91 84 PRO A O 1
ATOM 689 N N . PRO A 1 85 ? -9.956 -34.477 0.726 1.00 63.22 85 PRO A N 1
ATOM 690 C CA . PRO A 1 85 ? -9.788 -35.589 -0.219 1.00 63.22 85 PRO A CA 1
ATOM 691 C C . PRO A 1 85 ? -11.085 -36.130 -0.829 1.00 63.22 85 PRO A C 1
ATOM 693 O O . PRO A 1 85 ? -12.144 -36.057 -0.161 1.00 63.22 85 PRO A O 1
#

Organism: Phaeodactylum tricornutum (NCBI:txid2850)

Nearest PDB structures (foldseek):
  2czy-assembly1_A  TM=9.199E-01  e=1.030E-06  Mus musculus
  2cr7-assembly1_A  TM=7.595E-01  e=3.900E-05  Mus musculus
  5y95-assembly1_A  TM=7.575E-01  e=4.637E-05  Mus musculus
  6xaw-assembly1_A  TM=9.363E-01  e=8.294E-04  Saccharomyces cerevisiae S288C
  6xdj-assembly1_A  TM=8.118E-01  e=1.178E-02  Serratia sp. FS14

Radius of gyration: 13.7 Å; Cα contacts (8 Å, |Δi|>4): 43; chains: 1; bounding box: 25×45×36 Å

Solvent-accessible surface area (backbone atoms only — not comparable to full-atom values): 5248 Å² total; per-residue (Å²): 129,87,76,82,48,68,66,59,55,51,52,50,51,49,50,52,45,63,79,33,59,92,37,63,65,58,56,50,49,53,51,49,47,53,48,37,37,74,69,66,76,33,54,75,71,49,44,48,55,52,48,43,59,72,36,59,93,40,62,68,59,43,50,55,49,35,75,81,37,60,88,94,63,53,70,79,74,84,67,90,81,80,69,86,133

Secondary structure (DSSP, 8-state):
-----HHHHHHHHHHHHHHTTT-HHHHHHHHHHHHHHHTTSS-HHHHHHHHHHHTTT-HHHHHHGGGSS-GGG------TT-S--

pLDDT: mean 82.98, std 11.87, range [45.84, 93.56]

Foldseek 3Di:
DPDPDVVLVVVLLVVQCVVCVVPVVLSVQLVVLVVCVVVVVDDLLRSLVSQCVSCPVPVVSSQSCQVVDPPVRHDDDPPPPDDPD

InterPro domains:
  IPR003822 Paired amphipathic helix [PF02671] (25-69)
  IPR003822 Paired amphipathic helix [PS51477] (2-72)
  IPR036600 Paired amphipathic helix superfamily [G3DSA:1.20.1160.11] (8-70)
  IPR036600 Paired amphipathic helix superfamily [SSF47762] (3-73)
  IPR039774 Transcriptional regulatory protein Sin3-like [PTHR12346] (3-80)

Sequence (85 aa):
MRELKVEDALLYLDQVKVEFGDRPHIYNEFLDIMKTFKTQQIDTPGVIRRVSTLFQGNRRLVLGFNTFLPEGYKIELPLDGDGPP